Protein AF-A0A1I0RU23-F1 (afdb_monomer_lite)

Radius of gyration: 17.42 Å; chains: 1; bounding box: 47×33×43 Å

pLDDT: mean 92.47, std 8.17, range [49.06, 98.62]

Foldseek 3Di:
DDPVVVLVVQAAKDKDPFWDWAWDPDADPVRDTQIKTWIKIKHQHPPQKIKIKIFIANDRRSPHTFKIKIFIDGKDWPQDDPPDPPDTDIDDDRPPDIDMGGPDVVNVVVVVVCVVVDDDD

Sequence (121 aa):
MTLTQVKENMLGEWSSIAPEIRPSSIKSADGLIKPFYLTRNFKYLPDDTFELEILNSVDALGKVPLAKMWLRGHIIWQGNHEIAPGAQQVQFVADEGYEVTPLLPAFADLLNKVATEGYDT

Secondary structure (DSSP, 8-state):
--HHHHHHHH-EEEE-SS-EEE--S-B-TTS-B--EEEEEEEEE-GGGEEEEEEEEESSTTS-SEEEEEEEEEEEEEEEE-TTSTTPEEEEEEEEEEEEEEE-SHHHHHHHHHHHHH----

Structure (mmCIF, N/CA/C/O backbone):
data_AF-A0A1I0RU23-F1
#
_entry.id   AF-A0A1I0RU23-F1
#
loop_
_atom_site.group_PDB
_atom_site.id
_atom_site.type_symbol
_atom_site.label_atom_id
_atom_site.label_alt_id
_atom_site.label_comp_id
_atom_site.label_asym_id
_atom_site.label_entity_id
_atom_site.label_seq_id
_atom_site.pdbx_PDB_ins_code
_atom_site.Cartn_x
_atom_site.Cartn_y
_atom_site.Cartn_z
_atom_site.occupancy
_atom_site.B_iso_or_equiv
_atom_site.auth_seq_id
_atom_site.auth_comp_id
_atom_site.auth_asym_id
_atom_site.auth_atom_id
_atom_site.pdbx_PDB_model_num
ATOM 1 N N . MET A 1 1 ? -9.094 5.895 22.096 1.00 82.00 1 MET A N 1
ATOM 2 C CA . MET A 1 1 ? -9.840 5.928 20.825 1.00 82.00 1 MET A CA 1
ATOM 3 C C . MET A 1 1 ? -10.449 4.550 20.627 1.00 82.00 1 MET A C 1
ATOM 5 O O . MET A 1 1 ? -9.745 3.575 20.857 1.00 82.00 1 MET A O 1
ATOM 9 N N . THR A 1 2 ? -11.745 4.456 20.338 1.00 92.06 2 THR A N 1
ATOM 10 C CA . THR A 1 2 ? -12.419 3.169 20.084 1.00 92.06 2 THR A CA 1
ATOM 11 C C . THR A 1 2 ? -12.138 2.686 18.660 1.00 92.06 2 THR A C 1
ATOM 13 O O . THR A 1 2 ? -11.742 3.483 17.812 1.00 92.06 2 THR A O 1
ATOM 16 N N . LEU A 1 3 ? -12.372 1.400 18.371 1.00 92.69 3 LEU A N 1
ATOM 17 C CA . LEU A 1 3 ? -12.240 0.870 17.009 1.00 92.69 3 LEU A CA 1
ATOM 18 C C . LEU A 1 3 ? -13.121 1.636 16.009 1.00 92.69 3 LEU A C 1
ATOM 20 O O . LEU A 1 3 ? -12.648 2.008 14.944 1.00 92.69 3 LEU A O 1
ATOM 24 N N . THR A 1 4 ? -14.370 1.938 16.369 1.00 94.50 4 THR A N 1
ATOM 25 C CA . THR A 1 4 ? -15.275 2.737 15.527 1.00 94.50 4 THR A CA 1
ATOM 26 C C . THR A 1 4 ? -14.671 4.096 15.180 1.00 94.50 4 THR A C 1
ATOM 28 O O . THR A 1 4 ? -14.605 4.446 14.009 1.00 94.50 4 THR A O 1
ATOM 31 N N . GLN A 1 5 ? -14.129 4.809 16.174 1.00 94.44 5 GLN A N 1
ATOM 32 C CA . GLN A 1 5 ? -13.473 6.100 15.949 1.00 94.44 5 GLN A CA 1
ATOM 33 C C . GLN A 1 5 ? -12.227 5.972 15.064 1.00 94.44 5 GLN A C 1
ATOM 35 O O . GLN A 1 5 ? -11.956 6.857 14.261 1.00 94.44 5 GLN A O 1
ATOM 40 N N . VAL A 1 6 ? -11.454 4.887 15.200 1.00 93.88 6 VAL A N 1
ATOM 41 C CA . VAL A 1 6 ? -10.310 4.619 14.312 1.00 93.88 6 VAL A CA 1
ATOM 42 C C . VAL A 1 6 ? -10.788 4.482 12.870 1.00 93.88 6 VAL A C 1
ATOM 44 O O . VAL A 1 6 ? -10.265 5.169 11.999 1.00 93.88 6 VAL A O 1
ATOM 47 N N . LYS A 1 7 ? -11.802 3.645 12.626 1.00 95.62 7 LYS A N 1
ATOM 48 C CA . LYS A 1 7 ? -12.347 3.419 11.282 1.00 95.62 7 LYS A CA 1
ATOM 49 C C . LYS A 1 7 ? -12.882 4.710 10.665 1.00 95.62 7 LYS A C 1
ATOM 51 O O . LYS A 1 7 ? -12.544 5.017 9.530 1.00 95.62 7 LYS A O 1
ATOM 56 N N . GLU A 1 8 ? -13.654 5.488 11.421 1.00 95.62 8 GLU A N 1
ATOM 57 C CA . GLU A 1 8 ? -14.194 6.778 10.969 1.00 95.62 8 GLU A CA 1
ATOM 58 C C . GLU A 1 8 ? -13.083 7.765 10.593 1.00 95.62 8 GLU A C 1
ATOM 60 O O . GLU A 1 8 ? -13.145 8.386 9.536 1.00 95.62 8 GLU A O 1
ATOM 65 N N . ASN A 1 9 ? -12.038 7.869 11.419 1.00 94.75 9 ASN A N 1
ATOM 66 C CA . ASN A 1 9 ? -10.916 8.777 11.172 1.00 94.75 9 ASN A CA 1
ATOM 67 C C . ASN A 1 9 ? -9.997 8.323 10.031 1.00 94.75 9 ASN A C 1
ATOM 69 O O . ASN A 1 9 ? -9.254 9.139 9.493 1.00 94.75 9 ASN A O 1
ATOM 73 N N . MET A 1 10 ? -9.997 7.034 9.689 1.00 95.19 10 MET A N 1
ATOM 74 C CA . MET A 1 10 ? -9.173 6.502 8.606 1.00 95.19 10 MET A CA 1
ATOM 75 C C . MET A 1 10 ? -9.783 6.722 7.222 1.00 95.19 10 MET A C 1
ATOM 77 O O . MET A 1 10 ? -9.032 6.679 6.249 1.00 95.19 10 MET A O 1
ATOM 81 N N . LEU A 1 11 ? -11.100 6.940 7.116 1.00 97.81 11 LEU A N 1
ATOM 82 C CA . LEU A 1 11 ? -11.786 7.091 5.829 1.00 97.81 11 LEU A CA 1
ATOM 83 C C . LEU A 1 11 ? -11.125 8.171 4.969 1.00 97.81 11 LEU A C 1
ATOM 85 O O . LEU A 1 11 ? -10.948 9.309 5.402 1.00 97.81 11 LEU A O 1
ATOM 89 N N . GLY A 1 12 ? -10.803 7.805 3.729 1.00 97.50 12 GLY A N 1
ATOM 90 C CA . GLY A 1 12 ? -10.178 8.702 2.766 1.00 97.50 12 GLY A CA 1
ATOM 91 C C . GLY A 1 12 ? -8.825 8.209 2.270 1.00 97.50 12 GLY A C 1
ATOM 92 O O . GLY A 1 12 ? -8.539 7.011 2.253 1.00 97.50 12 GLY A O 1
ATOM 93 N N . GLU A 1 13 ? -8.020 9.159 1.805 1.00 98.19 13 GLU A N 1
ATOM 94 C CA . GLU A 1 13 ? -6.792 8.919 1.052 1.00 98.19 13 GLU A CA 1
ATOM 95 C C . GLU A 1 13 ? -5.559 9.384 1.829 1.00 98.19 13 GLU A C 1
ATOM 97 O O . GLU A 1 13 ? -5.502 10.497 2.353 1.00 98.19 13 GLU A O 1
ATOM 102 N N . TRP A 1 14 ? -4.556 8.514 1.873 1.00 97.94 14 TRP A N 1
ATOM 103 C CA . TRP A 1 14 ? -3.312 8.666 2.608 1.00 97.94 14 TRP A CA 1
ATOM 104 C C . TRP A 1 14 ? -2.154 8.459 1.641 1.00 97.94 14 TRP A C 1
ATOM 106 O O . TRP A 1 14 ? -1.828 7.337 1.251 1.00 97.94 14 TRP A O 1
ATOM 116 N N . SER A 1 15 ? -1.526 9.562 1.253 1.00 97.94 15 SER A N 1
ATOM 117 C CA . SER A 1 15 ? -0.403 9.563 0.321 1.00 97.94 15 SER A CA 1
ATOM 118 C C . SER A 1 15 ? 0.914 9.839 1.040 1.00 97.94 15 SER A C 1
ATOM 120 O O . SER A 1 15 ? 0.989 10.709 1.912 1.00 97.94 15 SER A O 1
ATOM 122 N N . SER A 1 16 ? 1.974 9.129 0.652 1.00 97.75 16 SER A N 1
ATOM 123 C CA . SER A 1 16 ? 3.331 9.450 1.096 1.00 97.75 16 SER A CA 1
ATOM 124 C C . SER A 1 16 ? 3.689 10.874 0.662 1.00 97.75 16 SER A C 1
ATOM 126 O O . SER A 1 16 ? 3.549 11.237 -0.503 1.00 97.75 16 SER A O 1
ATOM 128 N N . ILE A 1 17 ? 4.206 11.675 1.591 1.00 97.00 17 ILE A N 1
ATOM 129 C CA . ILE A 1 17 ? 4.642 13.056 1.315 1.00 97.00 17 ILE A CA 1
ATOM 130 C C . ILE A 1 17 ? 6.054 13.135 0.709 1.00 97.00 17 ILE A C 1
ATOM 132 O O . ILE A 1 17 ? 6.482 14.197 0.264 1.00 97.00 17 ILE A O 1
ATOM 136 N N . ALA A 1 18 ? 6.793 12.024 0.727 1.00 96.94 18 ALA A N 1
ATOM 137 C CA . ALA A 1 18 ? 8.154 11.887 0.218 1.00 96.94 18 ALA A CA 1
ATOM 138 C C . ALA A 1 18 ? 8.453 10.409 -0.106 1.00 96.94 18 ALA A C 1
ATOM 140 O O . ALA A 1 18 ? 7.736 9.531 0.389 1.00 96.94 18 ALA A O 1
ATOM 141 N N . PRO A 1 19 ? 9.514 10.116 -0.885 1.00 96.94 19 PRO A N 1
ATOM 142 C CA . PRO A 1 19 ? 10.013 8.756 -1.048 1.00 96.94 19 PRO A CA 1
ATOM 143 C C . PRO A 1 19 ? 10.377 8.124 0.298 1.00 96.94 19 PRO A C 1
ATOM 145 O O . PRO A 1 19 ? 11.122 8.684 1.103 1.00 96.94 19 PRO A O 1
ATOM 148 N N . GLU A 1 20 ? 9.851 6.933 0.528 1.00 96.12 20 GLU A N 1
ATOM 149 C CA . GLU A 1 20 ? 10.141 6.097 1.679 1.00 96.12 20 GLU A CA 1
ATOM 150 C C . GLU A 1 20 ? 11.343 5.205 1.388 1.00 96.12 20 GLU A C 1
ATOM 152 O O . GLU A 1 20 ? 11.514 4.727 0.268 1.00 96.12 20 GLU A O 1
ATOM 157 N N . ILE A 1 21 ? 12.142 4.925 2.416 1.00 93.88 21 ILE A N 1
ATOM 158 C CA . ILE A 1 21 ? 13.241 3.964 2.351 1.00 93.88 21 ILE A CA 1
ATOM 159 C C . ILE A 1 21 ? 12.852 2.687 3.092 1.00 93.88 21 ILE A C 1
ATOM 161 O O . ILE A 1 21 ? 12.430 2.729 4.249 1.00 93.88 21 ILE A O 1
ATOM 165 N N . ARG A 1 22 ? 13.019 1.534 2.441 1.00 88.81 22 ARG A N 1
ATOM 166 C CA . ARG A 1 22 ? 12.821 0.223 3.064 1.00 88.81 22 ARG A CA 1
ATOM 167 C C . ARG A 1 22 ? 14.088 -0.617 2.958 1.00 88.81 22 ARG A C 1
ATOM 169 O O . ARG A 1 22 ? 14.650 -0.719 1.869 1.00 88.81 22 ARG A O 1
ATOM 176 N N . PRO A 1 23 ? 14.549 -1.246 4.050 1.00 84.38 23 PRO A N 1
ATOM 177 C CA . PRO A 1 23 ? 15.624 -2.222 3.954 1.00 84.38 23 PRO A CA 1
ATOM 178 C C . PRO A 1 23 ? 15.155 -3.414 3.112 1.00 84.38 23 PRO A C 1
ATOM 180 O O . PRO A 1 23 ? 14.015 -3.861 3.250 1.00 84.38 23 PRO A O 1
ATOM 183 N N . SER A 1 24 ? 16.028 -3.936 2.251 1.00 78.75 24 SER A N 1
ATOM 184 C CA . SER A 1 24 ? 15.791 -5.226 1.605 1.00 78.75 24 SER A CA 1
ATOM 185 C C . SER A 1 24 ? 16.383 -6.357 2.439 1.00 78.75 24 SER A C 1
ATOM 187 O O . SER A 1 24 ? 17.365 -6.181 3.162 1.00 78.75 24 SER A O 1
ATOM 189 N N . SER A 1 25 ? 15.794 -7.543 2.317 1.00 73.31 25 SER A N 1
ATOM 190 C CA . SER A 1 25 ? 16.400 -8.789 2.794 1.00 73.31 25 SER A CA 1
ATOM 191 C C . SER A 1 25 ? 17.556 -9.255 1.897 1.00 73.31 25 SER A C 1
ATOM 193 O O . SER A 1 25 ? 18.335 -10.117 2.304 1.00 73.31 25 SER A O 1
ATOM 195 N N . ILE A 1 26 ? 17.691 -8.683 0.694 1.00 70.31 26 ILE A N 1
ATOM 196 C CA . ILE A 1 26 ? 18.681 -9.067 -0.313 1.00 70.31 26 ILE A CA 1
ATOM 197 C C . ILE A 1 26 ? 19.973 -8.281 -0.083 1.00 70.31 26 ILE A C 1
ATOM 199 O O . ILE A 1 26 ? 20.041 -7.064 -0.262 1.00 70.31 26 ILE A O 1
ATOM 203 N N . LYS A 1 27 ? 21.034 -8.999 0.280 1.00 74.00 27 LYS A N 1
ATOM 204 C CA . LYS A 1 27 ? 22.385 -8.438 0.352 1.00 74.00 2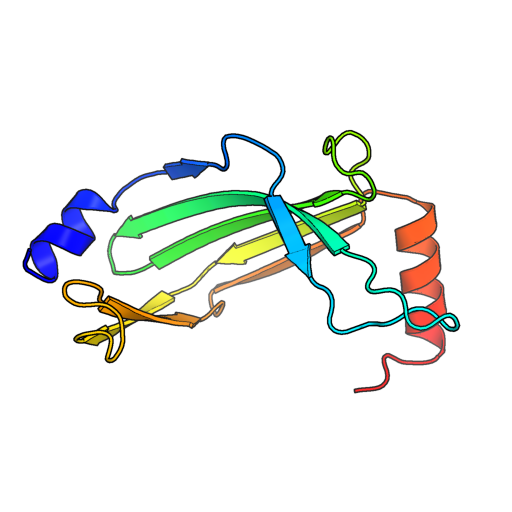7 LYS A CA 1
ATOM 205 C C . LYS A 1 27 ? 23.065 -8.567 -1.007 1.00 74.00 27 LYS A C 1
ATOM 207 O O . LYS A 1 27 ? 22.918 -9.590 -1.675 1.00 74.00 27 LYS A O 1
ATOM 212 N N . SER A 1 28 ? 23.824 -7.557 -1.419 1.00 72.62 28 SER A N 1
ATOM 213 C CA . SER A 1 28 ? 24.766 -7.721 -2.529 1.00 72.62 28 SER A CA 1
ATOM 214 C C . SER A 1 28 ? 25.918 -8.652 -2.138 1.00 72.62 28 SER A C 1
ATOM 216 O O . SER A 1 28 ? 26.096 -8.991 -0.969 1.00 72.62 28 SER A O 1
ATOM 218 N N . ALA A 1 29 ? 26.705 -9.086 -3.128 1.00 77.19 29 ALA A N 1
ATOM 219 C CA . ALA A 1 29 ? 27.829 -10.006 -2.925 1.00 77.19 29 ALA A CA 1
ATOM 220 C C . ALA A 1 29 ? 28.894 -9.475 -1.941 1.00 77.19 29 ALA A C 1
ATOM 222 O O . ALA A 1 29 ? 29.591 -10.257 -1.305 1.00 77.19 29 ALA A O 1
ATOM 223 N N . ASP A 1 30 ? 28.991 -8.153 -1.788 1.00 81.06 30 ASP A N 1
ATOM 224 C CA . ASP A 1 30 ? 29.842 -7.447 -0.821 1.00 81.06 30 ASP A CA 1
ATOM 225 C C . ASP A 1 30 ? 29.201 -7.295 0.577 1.00 81.06 30 ASP A C 1
ATOM 227 O O . ASP A 1 30 ? 29.776 -6.675 1.469 1.00 81.06 30 ASP A O 1
ATOM 231 N N . GLY A 1 31 ? 28.009 -7.860 0.788 1.00 79.56 31 GLY A N 1
ATOM 232 C CA . GLY A 1 31 ? 27.286 -7.845 2.057 1.00 79.56 31 GLY A CA 1
ATOM 233 C C . GLY A 1 31 ? 26.456 -6.586 2.318 1.00 79.56 31 GLY A C 1
ATOM 234 O O . GLY A 1 31 ? 25.789 -6.525 3.356 1.00 79.56 31 GLY A O 1
ATOM 235 N N . LEU A 1 32 ? 26.452 -5.604 1.409 1.00 79.19 32 LEU A N 1
ATOM 236 C CA . LEU A 1 32 ? 25.669 -4.378 1.574 1.00 79.19 32 LEU A CA 1
ATOM 237 C C . LEU A 1 32 ? 24.168 -4.631 1.370 1.00 79.19 32 LEU A C 1
ATOM 239 O O . LEU A 1 32 ? 23.747 -5.377 0.486 1.00 79.19 32 LEU A O 1
ATOM 243 N N . ILE A 1 33 ? 23.342 -3.982 2.192 1.00 79.75 33 ILE A N 1
ATOM 244 C CA . ILE A 1 33 ? 21.885 -3.984 2.024 1.00 79.75 33 ILE A CA 1
ATOM 245 C C . ILE A 1 33 ? 21.541 -2.951 0.958 1.00 79.75 33 ILE A C 1
ATOM 247 O O . ILE A 1 33 ? 21.825 -1.765 1.130 1.00 79.75 33 ILE A O 1
ATOM 251 N N . LYS A 1 34 ? 20.893 -3.385 -0.124 1.00 81.00 34 LYS A N 1
ATOM 252 C CA . LYS A 1 34 ? 20.347 -2.461 -1.122 1.00 81.00 34 LYS A CA 1
ATOM 253 C C . LYS A 1 34 ? 18.931 -2.064 -0.717 1.00 81.00 34 LYS A C 1
ATOM 255 O O . LYS A 1 34 ? 18.068 -2.937 -0.725 1.00 81.00 34 LYS A O 1
ATOM 260 N N . PRO A 1 35 ? 18.663 -0.812 -0.323 1.00 86.69 35 PRO A N 1
ATOM 261 C CA . PRO A 1 35 ? 17.313 -0.416 0.047 1.00 86.69 35 PRO A CA 1
ATOM 262 C C . PRO A 1 35 ? 16.383 -0.377 -1.172 1.00 86.69 35 PRO A C 1
ATOM 264 O O . PRO A 1 35 ? 16.825 -0.216 -2.309 1.00 86.69 35 PRO A O 1
ATOM 267 N N . PHE A 1 36 ? 15.087 -0.470 -0.900 1.00 87.31 36 PHE A N 1
ATOM 268 C CA . PHE A 1 36 ? 14.025 -0.127 -1.834 1.00 87.31 36 PHE A CA 1
ATOM 269 C C . PHE A 1 36 ? 13.520 1.280 -1.538 1.00 87.31 36 PHE A C 1
ATOM 271 O O . PHE A 1 36 ? 13.380 1.659 -0.371 1.00 87.31 36 PHE A O 1
ATOM 278 N N . TYR A 1 37 ? 13.214 2.025 -2.595 1.00 95.06 37 TYR A N 1
ATOM 279 C CA . TYR A 1 37 ? 12.593 3.338 -2.499 1.00 95.06 37 TYR A CA 1
ATOM 280 C C . TYR A 1 37 ? 11.187 3.268 -3.062 1.00 95.06 37 TYR A C 1
ATOM 282 O O . TYR A 1 37 ? 10.993 2.713 -4.145 1.00 95.06 37 TYR A O 1
ATOM 290 N N . LEU A 1 38 ? 10.209 3.811 -2.343 1.00 97.12 38 LEU A N 1
ATOM 291 C CA . LEU A 1 38 ? 8.825 3.776 -2.804 1.00 97.12 38 LEU A CA 1
ATOM 292 C C . LEU A 1 38 ? 7.992 4.952 -2.311 1.00 97.12 38 LEU A C 1
ATOM 294 O O . LEU A 1 38 ? 8.308 5.567 -1.300 1.00 97.12 38 LEU A O 1
ATOM 298 N N . THR A 1 39 ? 6.889 5.221 -2.993 1.00 98.38 39 THR A N 1
ATOM 299 C CA . THR A 1 39 ? 5.768 5.993 -2.447 1.00 98.38 39 THR A CA 1
ATOM 300 C C . THR A 1 39 ? 4.523 5.119 -2.405 1.00 98.38 39 THR A C 1
ATOM 302 O O . THR A 1 39 ? 4.423 4.119 -3.123 1.00 98.38 39 THR A O 1
ATOM 305 N N . ARG A 1 40 ? 3.583 5.473 -1.531 1.00 98.06 40 ARG A N 1
ATOM 306 C CA . ARG A 1 40 ? 2.308 4.786 -1.361 1.00 98.06 40 ARG A CA 1
ATOM 307 C C . ARG A 1 40 ? 1.169 5.768 -1.513 1.00 98.06 40 ARG A C 1
ATOM 309 O O . ARG A 1 40 ? 1.249 6.896 -1.030 1.00 98.06 40 ARG A O 1
ATOM 316 N N . ASN A 1 41 ? 0.100 5.295 -2.126 1.00 98.44 41 ASN A N 1
ATOM 317 C CA . ASN A 1 41 ? -1.195 5.931 -2.056 1.00 98.44 41 ASN A CA 1
ATOM 318 C C . ASN A 1 41 ? -2.206 4.906 -1.545 1.00 98.44 41 ASN A C 1
ATOM 320 O O . ASN A 1 41 ? -2.531 3.946 -2.240 1.00 98.44 41 ASN A O 1
ATOM 324 N N . PHE A 1 42 ? -2.623 5.072 -0.296 1.00 98.50 42 PHE A N 1
ATOM 325 C CA . PHE A 1 42 ? -3.518 4.164 0.403 1.00 98.50 42 PHE A CA 1
ATOM 326 C C . PHE A 1 42 ? -4.888 4.809 0.562 1.00 98.50 42 PHE A C 1
ATOM 328 O O . PHE A 1 42 ? -4.995 5.929 1.055 1.00 98.50 42 PHE A O 1
ATOM 335 N N . LYS A 1 43 ? -5.942 4.089 0.203 1.00 98.56 43 LYS A N 1
ATOM 336 C CA . LYS A 1 43 ? -7.320 4.504 0.434 1.00 98.56 43 LYS A CA 1
ATOM 337 C C . LYS A 1 43 ? -7.977 3.518 1.372 1.00 98.56 43 LYS A C 1
ATOM 339 O O . LYS A 1 43 ? -8.045 2.331 1.062 1.00 98.56 43 LYS A O 1
ATOM 344 N N . TYR A 1 44 ? -8.471 4.024 2.493 1.00 98.19 44 TYR A N 1
ATOM 345 C CA . TYR A 1 44 ? -9.369 3.269 3.352 1.00 98.19 44 TYR A CA 1
ATOM 346 C C . TYR A 1 44 ? -10.805 3.616 2.977 1.00 98.19 44 TYR A C 1
ATOM 348 O O . TYR A 1 44 ? -11.191 4.790 2.943 1.00 98.19 44 TYR A O 1
ATOM 356 N N . LEU A 1 45 ? -11.573 2.584 2.662 1.00 97.69 45 LEU A N 1
ATOM 357 C CA . LEU A 1 45 ? -12.920 2.676 2.127 1.00 97.69 45 LEU A CA 1
ATOM 358 C C . LEU A 1 45 ? -13.928 2.128 3.156 1.00 97.69 45 LEU A C 1
ATOM 360 O O . LEU A 1 45 ? -13.533 1.511 4.152 1.00 97.69 45 LEU A O 1
ATOM 364 N N . PRO A 1 46 ? -15.239 2.358 2.956 1.00 96.50 46 PRO A N 1
ATOM 365 C CA . PRO A 1 46 ? -16.271 1.695 3.746 1.00 96.50 46 PRO A CA 1
ATOM 366 C C . PRO A 1 46 ? -16.140 0.163 3.738 1.00 96.50 46 PRO A C 1
ATOM 368 O O . PRO A 1 46 ? -15.455 -0.420 2.896 1.00 96.50 46 PRO A O 1
ATOM 371 N N . ASP A 1 47 ? -16.812 -0.479 4.693 1.00 95.75 47 ASP A N 1
ATOM 372 C CA . ASP A 1 47 ? -16.879 -1.942 4.814 1.00 95.75 47 ASP A CA 1
ATOM 373 C C . ASP A 1 47 ? -15.516 -2.629 5.006 1.00 95.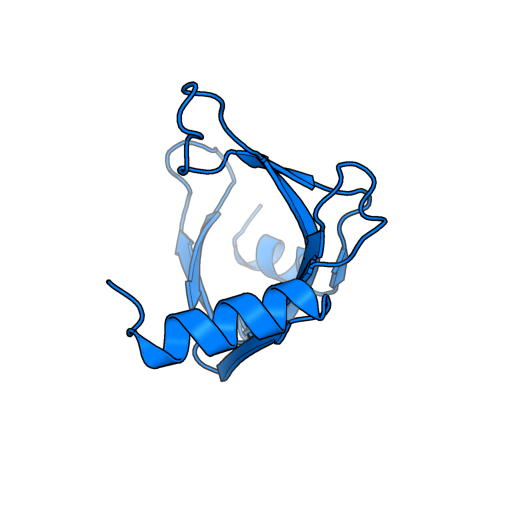75 47 ASP A C 1
ATOM 375 O O . ASP A 1 47 ? -15.318 -3.776 4.621 1.00 95.75 47 ASP A O 1
ATOM 379 N N . ASP A 1 48 ? -14.576 -1.921 5.644 1.00 97.44 48 ASP A N 1
ATOM 380 C CA . ASP A 1 48 ? -13.213 -2.393 5.907 1.00 97.44 48 ASP A CA 1
ATOM 381 C C . ASP A 1 48 ? -12.445 -2.773 4.627 1.00 97.44 48 ASP A C 1
ATOM 383 O O . ASP A 1 48 ? -11.557 -3.623 4.660 1.00 97.44 48 ASP A O 1
ATOM 387 N N . THR A 1 49 ? -12.753 -2.136 3.496 1.00 98.31 49 THR A N 1
ATOM 388 C CA . THR A 1 49 ? -12.025 -2.348 2.239 1.00 98.31 49 THR A CA 1
ATOM 389 C C . THR A 1 49 ? -10.891 -1.341 2.062 1.00 98.31 49 THR A C 1
ATOM 391 O O . THR A 1 49 ? -10.855 -0.272 2.685 1.00 98.31 49 THR A O 1
ATOM 394 N N . PHE A 1 50 ? -9.922 -1.682 1.215 1.00 98.62 50 PHE A N 1
ATOM 395 C CA . PHE A 1 50 ? -8.819 -0.791 0.886 1.00 98.62 50 PHE A CA 1
ATOM 396 C C . PHE A 1 50 ? -8.396 -0.877 -0.576 1.00 98.62 50 PHE A C 1
ATOM 398 O O . PHE A 1 50 ? -8.526 -1.913 -1.226 1.00 98.62 50 PHE A O 1
ATOM 405 N N . GLU A 1 51 ? -7.798 0.213 -1.047 1.00 98.62 51 GLU A N 1
ATOM 406 C CA . GLU A 1 51 ? -6.975 0.245 -2.254 1.00 98.62 51 GLU A CA 1
ATOM 407 C C . GLU A 1 51 ? -5.577 0.746 -1.884 1.00 98.62 51 GLU A C 1
ATOM 409 O O . GLU A 1 51 ? -5.417 1.641 -1.052 1.00 98.62 51 GLU A O 1
ATOM 414 N N . LEU A 1 52 ? -4.548 0.169 -2.491 1.00 98.62 52 LEU A N 1
ATOM 415 C CA . LEU A 1 52 ? -3.164 0.551 -2.257 1.00 98.62 52 LEU A CA 1
ATOM 416 C C . LEU A 1 52 ? -2.399 0.563 -3.574 1.00 98.62 52 LEU A C 1
ATOM 418 O O . LEU A 1 52 ? -2.209 -0.476 -4.199 1.00 98.62 52 LEU A O 1
ATOM 422 N N . GLU A 1 53 ? -1.897 1.732 -3.953 1.00 98.56 53 GLU A N 1
ATOM 423 C CA . GLU A 1 53 ? -0.890 1.870 -4.999 1.00 98.56 53 GLU A CA 1
ATOM 424 C C . GLU A 1 53 ? 0.494 2.032 -4.361 1.00 98.56 53 GLU A C 1
ATOM 426 O O . GLU A 1 53 ? 0.676 2.813 -3.426 1.00 98.56 53 GLU A O 1
ATOM 431 N N . ILE A 1 54 ? 1.479 1.294 -4.868 1.00 97.88 54 ILE A N 1
ATOM 432 C CA . ILE A 1 54 ? 2.887 1.399 -4.482 1.00 97.88 54 ILE A CA 1
ATOM 433 C C . ILE A 1 54 ? 3.701 1.684 -5.739 1.00 97.88 54 ILE A C 1
ATOM 435 O O . ILE A 1 54 ? 3.727 0.864 -6.657 1.00 97.88 54 ILE A O 1
ATOM 439 N N . LEU A 1 55 ? 4.417 2.806 -5.763 1.00 98.06 55 LEU A N 1
ATOM 440 C CA . LEU A 1 55 ? 5.348 3.143 -6.836 1.00 98.06 55 LEU A CA 1
ATOM 441 C C . LEU A 1 55 ? 6.783 2.941 -6.354 1.00 98.06 55 LEU A C 1
ATOM 443 O O . LEU A 1 55 ? 7.292 3.734 -5.567 1.00 98.06 55 LEU A O 1
ATOM 447 N N . ASN A 1 56 ? 7.445 1.891 -6.836 1.00 96.06 56 ASN A N 1
ATOM 448 C CA . ASN A 1 56 ? 8.855 1.645 -6.548 1.00 96.06 56 ASN A CA 1
ATOM 449 C C . ASN A 1 56 ? 9.754 2.463 -7.476 1.00 96.06 56 ASN A C 1
ATOM 451 O O . ASN A 1 56 ? 9.449 2.629 -8.658 1.00 96.06 56 ASN A O 1
ATOM 455 N N . SER A 1 57 ? 10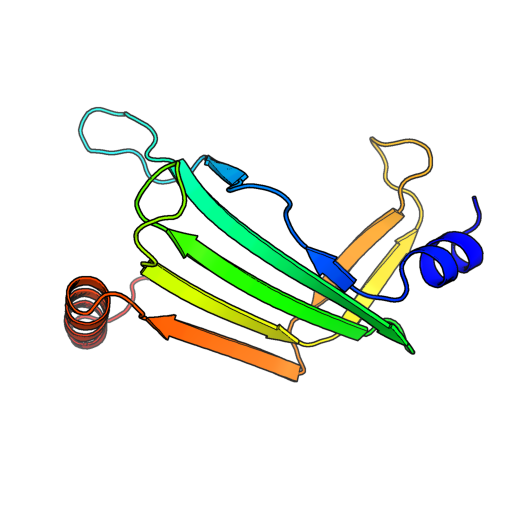.898 2.905 -6.959 1.00 95.94 57 SER A N 1
ATOM 456 C CA . SER A 1 57 ? 11.924 3.653 -7.690 1.00 95.94 57 SER A CA 1
ATOM 457 C C . SER A 1 57 ? 13.320 3.089 -7.428 1.00 95.94 57 SER A C 1
ATOM 459 O O . SER A 1 57 ? 13.573 2.492 -6.381 1.00 95.94 57 SER A O 1
ATOM 461 N N . VAL A 1 58 ? 14.243 3.287 -8.373 1.00 91.62 58 VAL A N 1
ATOM 462 C CA . VAL A 1 58 ? 15.642 2.826 -8.229 1.00 91.62 58 VAL A CA 1
ATOM 463 C C . VAL A 1 58 ? 16.544 3.824 -7.496 1.00 91.62 58 VAL A C 1
ATOM 465 O O . VAL A 1 58 ? 17.671 3.482 -7.145 1.00 91.62 58 VAL A O 1
ATOM 468 N N . ASP A 1 59 ? 16.071 5.049 -7.261 1.00 92.50 59 ASP A N 1
ATOM 469 C CA . ASP A 1 59 ? 16.826 6.120 -6.615 1.00 92.50 59 ASP A CA 1
ATOM 470 C C . ASP A 1 59 ? 16.093 6.710 -5.402 1.00 92.50 59 ASP A C 1
ATOM 472 O O . ASP A 1 59 ? 14.864 6.723 -5.330 1.00 92.50 59 ASP A O 1
ATOM 476 N N . ALA A 1 60 ? 16.872 7.261 -4.468 1.00 93.38 60 ALA A N 1
ATOM 477 C CA . ALA A 1 60 ? 16.371 7.808 -3.208 1.00 93.38 60 ALA A CA 1
ATOM 478 C C . ALA A 1 60 ? 15.466 9.039 -3.359 1.00 93.38 60 ALA A C 1
ATOM 480 O O . ALA A 1 60 ? 14.756 9.388 -2.419 1.00 93.38 60 ALA A O 1
ATOM 481 N N . LEU A 1 61 ? 15.499 9.713 -4.514 1.00 94.94 61 LEU A N 1
ATOM 482 C CA . LEU A 1 61 ? 14.657 10.874 -4.788 1.00 94.94 61 LEU A CA 1
ATOM 483 C C . LEU A 1 61 ? 13.353 10.489 -5.501 1.00 94.94 61 LEU A C 1
ATOM 485 O O . LEU A 1 61 ? 12.534 11.372 -5.749 1.00 94.94 61 LEU A O 1
ATOM 489 N N . GLY A 1 62 ? 13.149 9.207 -5.827 1.00 94.31 62 GLY A N 1
ATOM 490 C CA . GLY A 1 62 ? 11.947 8.724 -6.506 1.00 94.31 62 GLY A CA 1
ATOM 491 C C . GLY A 1 62 ? 11.815 9.196 -7.957 1.00 94.31 62 GLY A C 1
ATOM 492 O O . GLY A 1 62 ? 10.701 9.322 -8.460 1.00 94.31 62 GLY A O 1
ATOM 493 N N . LYS A 1 63 ? 12.926 9.531 -8.626 1.00 95.56 63 LYS A N 1
ATOM 494 C CA . LYS A 1 63 ? 12.911 10.122 -9.976 1.00 95.56 63 LYS A CA 1
ATOM 495 C C . LYS A 1 63 ? 12.797 9.099 -11.093 1.00 95.56 63 LYS A C 1
ATOM 497 O O . LYS A 1 63 ? 12.361 9.455 -12.185 1.00 95.56 63 LYS A O 1
ATOM 502 N N . VAL A 1 64 ? 13.229 7.867 -10.850 1.00 95.62 64 VAL A N 1
ATOM 503 C CA . VAL A 1 64 ? 13.257 6.795 -11.843 1.00 95.62 64 VAL A CA 1
ATOM 504 C C . VAL A 1 64 ? 12.318 5.676 -11.387 1.00 95.62 64 VAL A C 1
ATOM 506 O O . VAL A 1 64 ? 12.733 4.800 -10.617 1.00 95.62 64 VAL A O 1
ATOM 509 N N . PRO A 1 65 ? 11.053 5.694 -11.855 1.00 96.25 65 PRO A N 1
ATOM 510 C CA . PRO A 1 65 ? 10.080 4.656 -11.556 1.00 96.25 65 PRO A CA 1
ATOM 511 C C . PRO A 1 65 ? 10.530 3.300 -12.094 1.00 96.25 65 PRO A C 1
ATOM 513 O O . PRO A 1 65 ? 10.910 3.167 -13.257 1.00 96.25 65 PRO A O 1
ATOM 516 N N . LEU A 1 66 ? 10.459 2.284 -11.242 1.00 95.25 66 LEU A N 1
ATOM 517 C CA . LEU A 1 66 ? 10.836 0.913 -11.563 1.00 95.25 66 LEU A CA 1
ATOM 518 C C . LEU A 1 66 ? 9.611 0.069 -11.909 1.00 95.25 66 LEU A C 1
ATOM 520 O O . LEU A 1 66 ? 9.543 -0.548 -12.972 1.00 95.25 66 LEU A O 1
ATOM 524 N N . ALA A 1 67 ? 8.655 0.033 -10.985 1.00 96.62 67 ALA A N 1
ATOM 525 C CA . ALA A 1 67 ? 7.457 -0.780 -11.072 1.00 96.62 67 ALA A CA 1
ATOM 526 C C . ALA A 1 67 ? 6.362 -0.196 -10.185 1.00 96.62 67 ALA A C 1
ATOM 528 O O . ALA A 1 67 ? 6.639 0.368 -9.123 1.00 96.62 67 ALA A O 1
ATOM 529 N N . LYS A 1 68 ? 5.122 -0.385 -10.611 1.00 97.94 68 LYS A N 1
ATOM 530 C CA . LYS A 1 68 ? 3.928 -0.028 -9.862 1.00 97.94 68 LYS A CA 1
ATOM 531 C C . LYS A 1 68 ? 3.217 -1.289 -9.409 1.00 97.94 68 LYS A C 1
ATOM 533 O O . LYS A 1 68 ? 3.068 -2.214 -10.200 1.00 97.94 68 LYS A O 1
ATOM 538 N N . MET A 1 69 ? 2.781 -1.320 -8.161 1.00 97.75 69 MET A N 1
ATOM 539 C CA . MET A 1 69 ? 1.913 -2.369 -7.641 1.00 97.75 69 MET A CA 1
ATOM 540 C C . MET A 1 69 ? 0.584 -1.743 -7.258 1.00 97.75 69 MET A C 1
ATOM 542 O O . MET A 1 69 ? 0.569 -0.673 -6.651 1.00 97.75 69 MET A O 1
ATOM 546 N N . TRP A 1 70 ? -0.511 -2.400 -7.604 1.00 98.50 70 TRP A N 1
ATOM 547 C CA . TRP A 1 70 ? -1.847 -2.017 -7.177 1.00 98.50 70 TRP A CA 1
ATOM 548 C C . TRP A 1 70 ? -2.498 -3.202 -6.476 1.00 98.50 70 TRP A C 1
ATOM 550 O O . TRP A 1 70 ? -2.447 -4.327 -6.970 1.00 98.50 70 TRP A O 1
ATOM 560 N N . LEU A 1 71 ? -3.051 -2.951 -5.294 1.00 98.38 71 LEU A N 1
ATOM 561 C CA . LEU A 1 71 ? -3.691 -3.948 -4.454 1.00 98.38 71 LEU A CA 1
ATOM 562 C C . LEU A 1 71 ? -5.069 -3.449 -4.045 1.00 98.38 71 LEU A C 1
ATOM 564 O O . LEU A 1 71 ? -5.239 -2.266 -3.741 1.00 98.38 71 LEU A O 1
ATOM 568 N N . ARG A 1 72 ? -6.023 -4.369 -3.964 1.00 98.62 72 ARG A N 1
ATOM 569 C CA . ARG A 1 72 ? -7.362 -4.110 -3.449 1.00 98.62 72 ARG A CA 1
ATOM 570 C C . ARG A 1 72 ? -7.870 -5.311 -2.669 1.00 98.62 72 ARG A C 1
ATOM 572 O O . ARG A 1 72 ? -7.615 -6.453 -3.057 1.00 98.62 72 ARG A O 1
ATOM 579 N N . GLY A 1 73 ? -8.585 -5.045 -1.585 1.00 98.50 73 GLY A N 1
ATOM 580 C CA . GLY A 1 73 ? -9.249 -6.089 -0.819 1.00 98.50 73 GLY A CA 1
ATOM 581 C C . GLY A 1 73 ? -9.700 -5.617 0.552 1.00 98.50 73 GLY A C 1
ATOM 582 O O . GLY A 1 73 ? -10.117 -4.470 0.709 1.00 98.50 73 GLY A O 1
ATOM 583 N N . HIS A 1 74 ? -9.593 -6.498 1.542 1.00 98.56 74 HIS A N 1
ATOM 584 C CA . HIS A 1 74 ? -10.210 -6.337 2.857 1.00 98.56 74 HIS A CA 1
ATOM 585 C C . HIS A 1 74 ? -9.200 -6.208 4.005 1.00 98.56 74 HIS A C 1
ATOM 587 O O . HIS A 1 74 ? -8.092 -6.752 3.977 1.00 98.56 74 HIS A O 1
ATOM 593 N N . ILE A 1 75 ? -9.615 -5.506 5.059 1.00 98.12 75 ILE A N 1
ATOM 594 C CA . ILE A 1 75 ? -8.900 -5.351 6.325 1.00 98.12 75 ILE A CA 1
ATOM 595 C C . ILE A 1 75 ? -9.606 -6.166 7.408 1.00 98.12 75 ILE A C 1
ATOM 597 O O . ILE A 1 75 ? -10.763 -5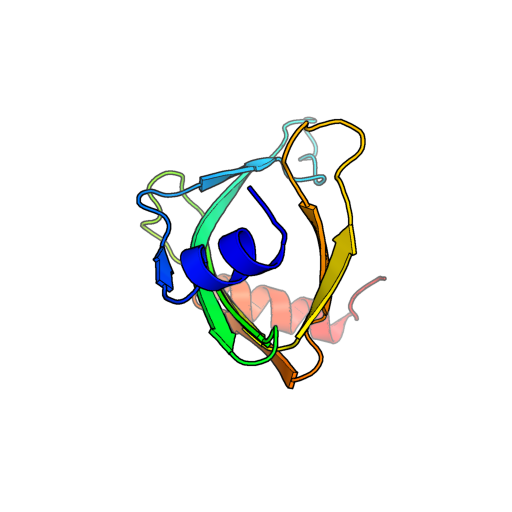.931 7.747 1.00 98.12 75 ILE A O 1
ATOM 601 N N . ILE A 1 76 ? -8.873 -7.091 8.023 1.00 97.94 76 ILE A N 1
ATOM 602 C CA . ILE A 1 76 ? -9.348 -7.890 9.152 1.00 97.94 76 ILE A CA 1
ATOM 603 C C . ILE A 1 76 ? -8.781 -7.300 10.444 1.00 97.94 76 ILE A C 1
ATOM 605 O O . ILE A 1 76 ? -7.572 -7.333 10.686 1.00 97.94 76 ILE A O 1
ATOM 609 N N . TRP A 1 77 ? -9.662 -6.779 11.295 1.00 96.31 77 TRP A N 1
ATOM 610 C CA . TRP A 1 77 ? -9.305 -6.174 12.579 1.00 96.31 77 TRP A CA 1
ATOM 611 C C . TRP A 1 77 ? -9.136 -7.239 13.666 1.00 96.31 77 TRP A C 1
ATOM 613 O O . TRP A 1 77 ? -10.071 -7.975 13.971 1.00 96.31 77 TRP A O 1
ATOM 623 N N . GLN A 1 78 ? -7.953 -7.303 14.279 1.00 96.25 78 GLN A N 1
ATOM 624 C CA . GLN A 1 78 ? -7.589 -8.328 15.270 1.00 96.25 78 GLN A CA 1
ATOM 625 C C . GLN A 1 78 ? -7.604 -7.819 16.717 1.00 96.25 78 GLN A C 1
ATOM 627 O O . GLN A 1 78 ? -7.271 -8.556 17.642 1.00 96.25 78 GLN A O 1
ATOM 632 N N . GLY A 1 79 ? -8.008 -6.566 16.926 1.00 94.75 79 GLY A N 1
ATOM 633 C CA . GLY A 1 79 ? -8.044 -5.927 18.237 1.00 94.75 79 GLY A CA 1
ATOM 634 C C . GLY A 1 79 ? -6.759 -5.167 18.549 1.00 94.75 79 GLY A C 1
ATOM 635 O O . GLY A 1 79 ? -6.115 -4.622 17.658 1.00 94.75 79 GLY A O 1
ATOM 636 N N . ASN A 1 80 ? -6.407 -5.071 19.830 1.00 95.06 80 ASN A N 1
ATOM 637 C CA . ASN A 1 80 ? -5.304 -4.224 20.284 1.00 95.06 80 ASN A CA 1
ATOM 638 C C . ASN A 1 80 ? -3.935 -4.792 19.896 1.00 95.06 80 ASN A C 1
ATOM 640 O O . ASN A 1 80 ? -3.701 -5.991 20.001 1.00 95.06 80 ASN A O 1
ATOM 644 N N . HIS A 1 81 ? -3.016 -3.908 19.518 1.00 94.44 81 HIS A N 1
ATOM 645 C CA . HIS A 1 81 ? -1.637 -4.274 19.210 1.00 94.44 81 HIS A CA 1
ATOM 646 C C . HIS A 1 81 ? -0.809 -4.484 20.491 1.00 94.44 81 HIS A C 1
ATOM 648 O O . HIS A 1 81 ? -0.796 -3.617 21.366 1.00 94.44 81 HIS A O 1
ATOM 654 N N . GLU A 1 82 ? -0.059 -5.586 20.586 1.00 94.50 82 GLU A N 1
ATOM 655 C CA . GLU A 1 82 ? 0.652 -5.976 21.820 1.00 94.50 82 GLU A CA 1
ATOM 656 C C . GLU A 1 82 ? 1.775 -5.008 22.230 1.00 94.50 82 GLU A C 1
ATOM 658 O O . GLU A 1 82 ? 1.969 -4.739 23.413 1.00 94.50 82 GLU A O 1
ATOM 663 N N . ILE A 1 83 ? 2.509 -4.457 21.257 1.00 94.81 83 ILE A N 1
ATOM 664 C CA . ILE A 1 83 ? 3.684 -3.596 21.514 1.00 94.81 83 ILE A CA 1
ATOM 665 C C . ILE A 1 83 ? 3.426 -2.092 21.333 1.00 94.81 83 ILE A C 1
ATOM 667 O O . ILE A 1 83 ? 4.338 -1.289 21.515 1.00 94.81 83 ILE A O 1
ATOM 671 N N . ALA A 1 84 ? 2.211 -1.694 20.945 1.00 93.81 84 ALA A N 1
ATOM 672 C CA . ALA A 1 84 ? 1.884 -0.303 20.629 1.00 93.81 84 ALA A CA 1
ATOM 673 C C . ALA A 1 84 ? 0.544 0.089 21.272 1.00 93.81 84 ALA A C 1
ATOM 675 O O . ALA A 1 84 ? -0.513 -0.099 20.662 1.00 93.81 84 ALA A O 1
ATOM 676 N N . PRO A 1 85 ? 0.561 0.628 22.508 1.00 91.44 85 PRO A N 1
ATOM 677 C CA . PRO A 1 85 ? -0.654 1.019 23.211 1.00 91.44 85 PRO A CA 1
ATOM 678 C C . PRO A 1 85 ? -1.526 1.967 22.381 1.00 91.44 85 PRO A C 1
ATOM 680 O O . PRO A 1 85 ? -1.062 2.991 21.886 1.00 91.44 85 PRO A O 1
ATOM 683 N N . GLY A 1 86 ? -2.806 1.620 22.240 1.00 89.44 86 GLY A N 1
ATOM 684 C CA . GLY A 1 86 ? -3.777 2.392 21.460 1.00 89.44 86 GLY A CA 1
ATOM 685 C C . GLY A 1 86 ? -3.802 2.088 19.958 1.00 89.44 86 GLY A C 1
ATOM 686 O O . GLY A 1 86 ? -4.723 2.549 19.287 1.00 89.44 86 GLY A O 1
ATOM 687 N N . ALA A 1 87 ? -2.862 1.297 19.431 1.00 92.94 87 ALA A N 1
ATOM 688 C CA . ALA A 1 87 ? -2.903 0.821 18.051 1.00 92.94 87 ALA A CA 1
ATOM 689 C C . ALA A 1 87 ? -3.772 -0.438 17.911 1.00 92.94 87 ALA A C 1
ATOM 691 O O . ALA A 1 87 ? -3.967 -1.196 18.867 1.00 92.94 87 ALA A O 1
ATOM 692 N N . GLN A 1 88 ? -4.284 -0.664 16.701 1.00 94.44 88 GLN A N 1
ATOM 693 C CA . GLN A 1 88 ? -4.970 -1.899 16.335 1.00 94.44 88 GLN A CA 1
ATOM 694 C C . GLN A 1 88 ? -4.024 -2.812 15.556 1.00 94.44 88 GLN A C 1
ATOM 696 O O . GLN A 1 88 ? -3.260 -2.353 14.707 1.00 94.44 88 GLN A O 1
ATOM 701 N N . GLN A 1 89 ? -4.096 -4.106 15.834 1.00 95.69 89 GLN A N 1
ATOM 702 C CA . GLN A 1 89 ? -3.524 -5.141 14.995 1.00 95.69 89 GLN A CA 1
ATOM 703 C C . GLN A 1 89 ? -4.496 -5.441 13.854 1.00 95.69 89 GLN A C 1
ATOM 705 O O . GLN A 1 89 ? -5.695 -5.624 14.072 1.00 95.69 89 GLN A O 1
ATOM 710 N N . VAL A 1 90 ? -3.976 -5.468 12.630 1.00 95.81 90 VAL A N 1
ATOM 711 C CA . VAL A 1 90 ? -4.770 -5.657 11.415 1.00 95.81 90 VAL A CA 1
ATOM 712 C C . VAL A 1 90 ? -4.066 -6.606 10.458 1.00 95.81 90 VAL A C 1
ATOM 714 O O . VAL A 1 90 ? -2.836 -6.642 10.398 1.00 95.81 90 VAL A O 1
ATOM 717 N N . GLN A 1 91 ? -4.851 -7.352 9.688 1.00 97.50 91 GLN A N 1
ATOM 718 C CA . GLN A 1 91 ? -4.377 -8.079 8.515 1.00 97.50 91 GLN A CA 1
ATOM 719 C C . GLN A 1 91 ? -4.973 -7.449 7.261 1.00 97.50 91 GLN A C 1
ATOM 721 O O . GLN A 1 91 ? -6.170 -7.187 7.212 1.00 97.50 91 GLN A O 1
ATOM 726 N N . PHE A 1 92 ? -4.133 -7.229 6.255 1.00 97.25 92 PHE A N 1
ATOM 727 C CA . PHE A 1 92 ? -4.560 -6.802 4.927 1.00 97.25 92 PHE A CA 1
ATOM 728 C C . PHE A 1 92 ? -4.592 -8.021 4.015 1.00 97.25 92 PHE A C 1
ATOM 730 O O . PHE A 1 92 ? -3.590 -8.730 3.902 1.00 97.25 92 PHE A O 1
ATOM 737 N N . VAL A 1 93 ? -5.725 -8.250 3.364 1.00 97.81 93 VAL A N 1
ATOM 738 C CA . VAL A 1 93 ? -5.920 -9.340 2.411 1.00 97.81 93 VAL A CA 1
ATOM 739 C C . VAL A 1 93 ? -6.211 -8.714 1.053 1.00 97.81 93 VAL A C 1
ATOM 741 O O . VAL A 1 93 ? -7.198 -8.009 0.907 1.00 97.81 93 VAL A O 1
ATOM 744 N N . ALA A 1 94 ? -5.335 -8.926 0.071 1.00 97.56 94 ALA A N 1
ATOM 745 C CA . ALA A 1 94 ? -5.517 -8.430 -1.295 1.00 97.56 94 ALA A CA 1
ATOM 746 C C . ALA A 1 94 ? -6.286 -9.463 -2.138 1.00 97.56 94 ALA A C 1
ATOM 748 O O . ALA A 1 94 ? -5.717 -10.112 -3.014 1.00 97.56 94 ALA A O 1
ATOM 749 N N . ASP A 1 95 ? -7.552 -9.687 -1.794 1.00 97.69 95 ASP A N 1
ATOM 750 C CA . ASP A 1 95 ? -8.431 -10.698 -2.391 1.00 97.69 95 ASP A CA 1
ATOM 751 C C . ASP A 1 95 ? -9.265 -10.194 -3.578 1.00 97.69 95 ASP A C 1
ATOM 753 O O . ASP A 1 95 ? -9.798 -11.008 -4.330 1.00 97.69 95 ASP A O 1
ATOM 757 N N . GLU A 1 96 ? -9.351 -8.881 -3.792 1.00 98.06 96 GLU A N 1
ATOM 758 C CA . GLU A 1 96 ? -10.106 -8.298 -4.910 1.00 98.06 96 GLU A CA 1
ATOM 759 C C . GLU A 1 96 ? -9.224 -7.916 -6.100 1.00 98.06 96 GLU A C 1
ATOM 761 O O . GLU A 1 96 ? -9.694 -7.874 -7.237 1.00 98.06 96 GLU A O 1
ATOM 766 N N . GLY A 1 97 ? -7.946 -7.625 -5.862 1.00 97.50 97 GLY A N 1
ATOM 767 C CA . GLY A 1 97 ? -7.046 -7.200 -6.922 1.00 97.50 97 GLY A CA 1
ATOM 768 C C . GLY A 1 97 ? -5.585 -7.209 -6.507 1.00 97.50 97 GLY A C 1
ATOM 769 O O . GLY A 1 97 ? -5.226 -6.762 -5.416 1.00 97.50 97 GLY A O 1
ATOM 770 N N . TYR A 1 98 ? -4.742 -7.697 -7.413 1.00 97.06 98 TYR A N 1
ATOM 771 C CA . TYR A 1 98 ? -3.294 -7.641 -7.290 1.00 97.06 98 TYR A CA 1
ATOM 772 C C . TYR A 1 98 ? -2.670 -7.514 -8.677 1.00 97.06 98 TYR A C 1
ATOM 774 O O . TYR A 1 98 ? -2.699 -8.450 -9.477 1.00 97.06 98 TYR A O 1
ATOM 782 N N . GLU A 1 99 ? -2.094 -6.353 -8.961 1.00 97.25 99 GLU A N 1
ATOM 783 C CA . GLU A 1 99 ? -1.478 -6.048 -10.246 1.00 97.25 99 GLU A CA 1
ATOM 784 C C . GLU A 1 99 ? -0.061 -5.522 -10.052 1.00 97.25 99 GLU A C 1
ATOM 786 O O . GLU A 1 99 ? 0.205 -4.703 -9.171 1.00 97.25 99 GLU A O 1
ATOM 791 N N . VAL A 1 100 ? 0.853 -5.958 -10.919 1.00 95.25 100 VAL A N 1
ATOM 792 C CA . VAL A 1 100 ? 2.229 -5.458 -10.975 1.00 95.25 100 VAL A CA 1
ATOM 793 C C . VAL A 1 100 ? 2.514 -4.988 -12.393 1.00 95.25 100 VAL A C 1
ATOM 795 O O . VAL A 1 100 ? 2.436 -5.758 -13.345 1.00 95.25 100 VAL A O 1
ATOM 798 N N . THR A 1 101 ? 2.855 -3.712 -12.534 1.00 97.19 101 THR A N 1
ATOM 799 C CA . THR A 1 101 ? 3.192 -3.076 -13.809 1.00 97.19 101 THR A CA 1
ATOM 800 C C . THR A 1 101 ? 4.664 -2.666 -13.808 1.00 97.19 101 THR A C 1
ATOM 802 O O . THR A 1 101 ? 5.034 -1.733 -13.088 1.00 97.19 101 THR A O 1
ATOM 805 N N . PRO A 1 102 ? 5.528 -3.310 -14.607 1.00 96.50 102 PRO A N 1
ATOM 806 C CA . PRO A 1 102 ? 6.881 -2.823 -14.854 1.00 96.50 102 PRO A CA 1
ATOM 807 C C . PRO A 1 102 ? 6.830 -1.463 -15.560 1.00 96.50 102 PRO A C 1
ATOM 809 O O . PRO A 1 102 ? 6.106 -1.299 -16.539 1.00 96.50 102 PRO A O 1
ATOM 812 N N . LEU A 1 103 ? 7.597 -0.486 -15.075 1.00 97.00 103 LEU A N 1
ATOM 813 C CA . LEU A 1 103 ? 7.660 0.861 -15.661 1.00 97.00 103 LEU A CA 1
ATOM 814 C C . LEU A 1 103 ? 8.996 1.137 -16.356 1.00 97.00 103 LEU A C 1
ATOM 816 O O . LEU A 1 103 ? 9.066 1.976 -17.252 1.00 97.00 103 LEU A O 1
ATOM 820 N N . LEU A 1 104 ? 10.050 0.417 -15.969 1.00 95.12 104 LEU A N 1
ATOM 821 C CA . LEU A 1 104 ? 11.363 0.504 -16.596 1.00 95.12 104 LEU A CA 1
ATOM 822 C C . LEU A 1 104 ? 11.541 -0.638 -17.616 1.00 95.12 104 LEU A C 1
ATOM 824 O O . LEU A 1 104 ? 11.473 -1.801 -17.211 1.00 95.12 104 LEU A O 1
ATOM 828 N N . PRO A 1 105 ? 11.839 -0.361 -18.903 1.00 94.88 105 PRO A N 1
ATOM 829 C CA . PRO A 1 105 ? 11.988 -1.405 -19.925 1.00 94.88 105 PRO A CA 1
ATOM 830 C C . PRO A 1 105 ? 13.005 -2.489 -19.558 1.00 94.88 105 PRO A C 1
ATOM 832 O O . PRO A 1 105 ? 12.689 -3.669 -19.612 1.00 94.88 105 PRO A O 1
ATOM 835 N N . ALA A 1 106 ? 14.179 -2.097 -19.051 1.00 92.50 106 ALA A N 1
ATOM 836 C CA . ALA A 1 106 ? 15.204 -3.048 -18.615 1.00 92.50 106 ALA A CA 1
ATOM 837 C C . ALA A 1 106 ? 14.727 -3.977 -17.481 1.00 92.50 106 ALA A C 1
ATOM 839 O O . ALA A 1 106 ? 15.209 -5.101 -17.351 1.00 92.50 106 ALA A O 1
ATOM 840 N N . PHE A 1 107 ? 13.781 -3.519 -16.655 1.00 92.19 107 PHE A N 1
ATOM 841 C CA . PHE A 1 107 ? 13.169 -4.352 -15.625 1.00 92.19 107 PHE A CA 1
ATOM 842 C C . PHE A 1 107 ? 12.140 -5.316 -16.221 1.00 92.19 107 PHE A C 1
ATOM 844 O O . PHE A 1 107 ? 12.124 -6.485 -15.850 1.00 92.19 107 PHE A O 1
ATOM 851 N N . ALA A 1 108 ? 11.336 -4.864 -17.187 1.00 93.88 108 ALA A N 1
ATOM 852 C CA . ALA A 1 108 ? 10.441 -5.745 -17.934 1.00 93.88 108 ALA A CA 1
ATOM 853 C C . ALA A 1 108 ? 11.221 -6.848 -18.674 1.00 93.88 108 ALA A C 1
ATOM 855 O O . ALA A 1 108 ? 10.848 -8.015 -18.596 1.00 93.88 108 ALA A O 1
ATOM 856 N N . ASP A 1 109 ? 12.3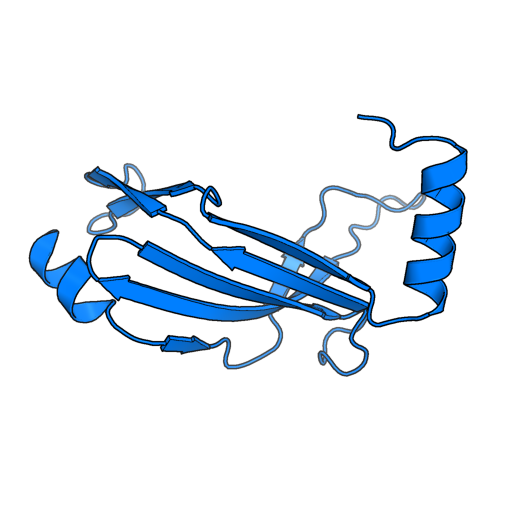41 -6.505 -19.314 1.00 93.44 109 ASP A N 1
ATOM 857 C CA . ASP A 1 109 ? 13.217 -7.467 -19.994 1.00 93.44 109 ASP A CA 1
ATOM 858 C C . ASP A 1 109 ? 13.798 -8.500 -19.022 1.00 93.44 109 ASP A C 1
ATOM 860 O O . ASP A 1 109 ? 13.829 -9.695 -19.325 1.00 93.44 109 ASP A O 1
ATOM 864 N N . LEU A 1 110 ? 14.218 -8.059 -17.829 1.00 89.62 110 LEU A N 1
ATOM 865 C CA . LEU A 1 110 ? 14.681 -8.954 -16.770 1.00 89.62 110 LEU A CA 1
ATOM 866 C C . LEU A 1 110 ? 13.578 -9.931 -16.344 1.00 89.62 110 LEU A C 1
ATOM 868 O O . LEU A 1 110 ? 13.836 -11.130 -16.270 1.00 89.62 110 LEU A O 1
ATOM 872 N N . LEU A 1 111 ? 12.363 -9.438 -16.089 1.00 89.56 111 LEU A N 1
ATOM 873 C CA . LEU A 1 111 ? 11.223 -10.280 -15.714 1.00 89.56 111 LEU A CA 1
ATOM 874 C C . LEU A 1 111 ? 10.869 -11.273 -16.822 1.00 89.56 111 LEU A C 1
ATOM 876 O O . LEU A 1 111 ? 10.664 -12.448 -16.541 1.00 89.56 111 LEU A O 1
ATOM 880 N N . ASN A 1 112 ? 10.866 -10.832 -18.081 1.00 91.62 112 ASN A N 1
ATOM 881 C CA . ASN A 1 112 ? 10.631 -11.705 -19.228 1.00 91.62 112 ASN A CA 1
ATOM 882 C C . ASN A 1 112 ? 11.693 -12.803 -19.327 1.00 91.62 112 ASN A C 1
ATOM 884 O O . ASN A 1 112 ? 11.353 -13.948 -19.608 1.00 91.62 112 ASN A O 1
ATOM 888 N N . LYS A 1 113 ? 12.965 -12.485 -19.056 1.00 89.50 113 LYS A N 1
ATOM 889 C CA . LYS A 1 113 ? 14.034 -13.486 -19.024 1.00 89.50 113 LYS A CA 1
ATOM 890 C C . LYS A 1 113 ? 13.827 -14.492 -17.890 1.00 89.50 113 LYS A C 1
ATOM 892 O O . LYS A 1 113 ? 13.821 -15.690 -18.151 1.00 89.50 113 LYS A O 1
ATOM 897 N N . VAL A 1 114 ? 13.620 -14.028 -16.658 1.00 87.25 114 VAL A N 1
ATOM 898 C CA . VAL A 1 114 ? 13.398 -14.916 -15.501 1.00 87.25 114 VAL A CA 1
ATOM 899 C C . VAL A 1 114 ? 12.158 -15.786 -15.712 1.00 87.25 114 VAL A C 1
ATOM 901 O O . VAL A 1 114 ? 12.194 -16.977 -15.435 1.00 87.25 114 VAL A O 1
ATOM 904 N N . ALA A 1 115 ? 11.093 -15.244 -16.306 1.00 87.31 115 ALA A N 1
ATOM 905 C CA . ALA A 1 115 ? 9.894 -16.011 -16.631 1.00 87.31 115 ALA A CA 1
ATOM 906 C C . ALA A 1 115 ? 10.157 -17.199 -17.578 1.00 87.31 115 ALA A C 1
ATOM 908 O O . ALA A 1 115 ? 9.388 -18.156 -17.553 1.00 87.31 115 ALA A O 1
ATOM 909 N N . THR A 1 116 ? 11.228 -17.173 -18.385 1.00 87.62 116 THR A N 1
ATOM 910 C CA . THR A 1 116 ? 11.617 -18.335 -19.208 1.00 87.62 116 THR A CA 1
ATOM 911 C C . THR A 1 116 ? 12.322 -19.434 -18.417 1.00 87.62 116 THR A C 1
ATOM 913 O O . THR A 1 116 ? 12.213 -20.602 -18.780 1.00 87.62 116 THR A O 1
ATOM 916 N N . GLU A 1 117 ? 13.028 -19.069 -17.346 1.00 83.31 117 GLU A N 1
ATOM 917 C CA . GLU A 1 117 ? 13.746 -19.994 -16.461 1.00 83.31 117 GLU A CA 1
ATOM 918 C C . GLU A 1 117 ? 12.831 -20.516 -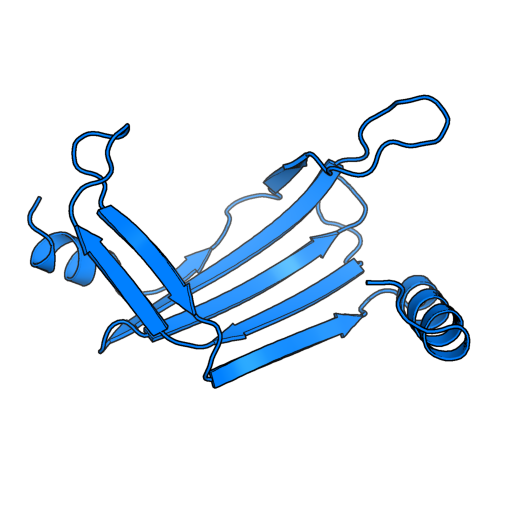15.333 1.00 83.31 117 GLU A C 1
ATOM 920 O O . GLU A 1 117 ? 13.055 -21.603 -14.807 1.00 83.31 117 GLU A O 1
ATOM 925 N N . GLY A 1 118 ? 11.750 -19.787 -15.036 1.00 75.75 118 GLY A N 1
ATOM 926 C CA . GLY A 1 118 ? 10.864 -20.016 -13.899 1.00 75.75 118 GLY A CA 1
ATOM 927 C C . GLY A 1 118 ? 11.206 -19.081 -12.737 1.00 75.75 118 GLY A C 1
ATOM 928 O O . GLY A 1 118 ? 12.353 -18.685 -12.547 1.00 75.75 118 GLY A O 1
ATOM 929 N N . TYR A 1 119 ? 10.195 -18.695 -11.959 1.00 73.38 119 TYR A N 1
ATOM 930 C CA . TYR A 1 119 ? 10.423 -17.990 -10.699 1.00 73.38 119 TYR A CA 1
ATOM 931 C C . TYR A 1 119 ? 10.680 -19.039 -9.615 1.00 73.38 119 TYR A C 1
ATOM 933 O O . TYR A 1 119 ? 9.745 -19.733 -9.213 1.00 73.38 119 TYR A O 1
ATOM 941 N N . ASP A 1 120 ? 11.931 -19.178 -9.173 1.00 66.50 120 ASP A N 1
ATOM 942 C CA . ASP A 1 120 ? 12.250 -20.002 -8.005 1.00 66.50 120 ASP A CA 1
ATOM 943 C C . ASP A 1 120 ? 11.514 -19.442 -6.776 1.00 66.50 120 ASP A C 1
ATOM 945 O O . ASP A 1 120 ? 11.586 -18.244 -6.485 1.00 66.50 120 ASP A O 1
ATOM 949 N N . THR A 1 121 ? 10.764 -20.315 -6.100 1.00 49.06 121 THR A N 1
ATOM 950 C CA . THR A 1 121 ? 9.981 -20.020 -4.887 1.00 49.06 121 THR A CA 1
ATOM 951 C C . THR A 1 121 ? 10.832 -20.002 -3.632 1.00 49.06 121 THR A C 1
ATOM 953 O O . THR A 1 121 ? 11.615 -20.965 -3.463 1.00 49.06 121 THR A O 1
#

Organism: NCBI:txid29529